Protein AF-A0A2V5MXQ3-F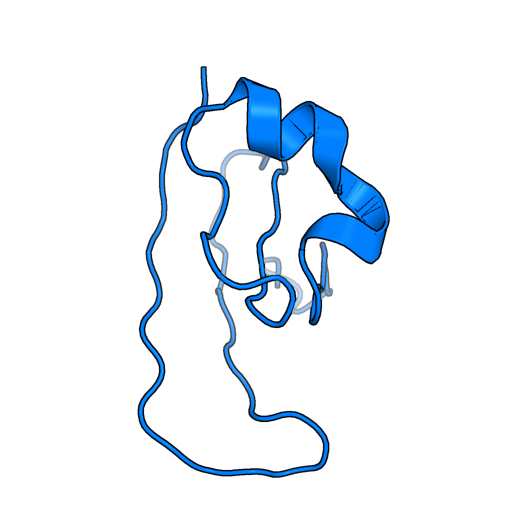1 (afdb_monomer)

Mean predicted aligned error: 2.62 Å

Secondary s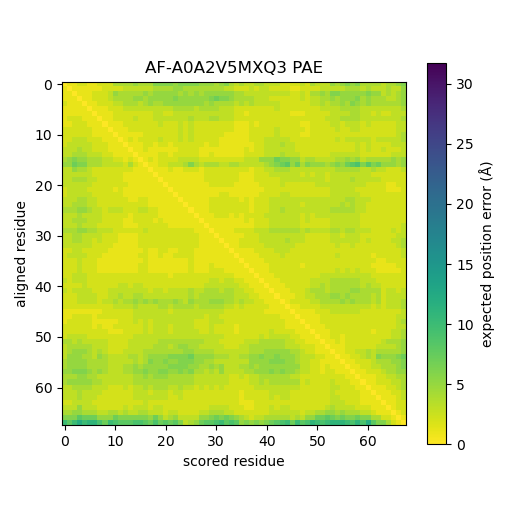tructure (DSSP, 8-state):
--TT-------SSTHHHHHHHHHHHT---SSTTS-----PPPSS--------GGG-------------

pLDDT: mean 95.36, std 2.13, range [82.81, 97.94]

Sequence (68 aa):
RDVNGAVIASNDDWKSAQQAAITATGFAPTNDSESAILTTLQAGNYTAIVSGKNGATGVGIVEIFIAP

Solvent-accessible surface area (backbone atoms only — not comparable to full-atom values): 4845 Å² total; per-residue (Å²): 52,46,86,86,66,47,80,83,79,87,60,57,39,27,62,80,82,44,39,72,66,40,50,72,55,73,73,53,73,92,51,68,75,40,58,55,85,87,81,89,78,75,96,76,65,70,50,91,83,87,77,48,73,96,75,46,85,81,92,81,86,88,86,86,80,86,71,129

Structure (mmCIF, N/CA/C/O backbone):
data_AF-A0A2V5MXQ3-F1
#
_entry.id   AF-A0A2V5MXQ3-F1
#
loop_
_atom_site.group_PDB
_atom_site.id
_atom_site.type_symbol
_atom_site.label_atom_id
_atom_site.label_alt_id
_atom_site.label_comp_id
_atom_site.label_asym_id
_atom_site.label_entity_id
_atom_site.label_seq_id
_atom_site.pdbx_PDB_ins_code
_atom_site.Cartn_x
_atom_site.Cartn_y
_atom_site.Cartn_z
_atom_site.occupancy
_atom_site.B_iso_or_equiv
_atom_site.auth_seq_id
_atom_site.auth_comp_id
_atom_site.auth_asym_id
_atom_site.auth_atom_id
_atom_site.pdbx_PDB_model_num
ATOM 1 N N . ARG A 1 1 ? -4.537 -5.564 -9.548 1.00 93.81 1 ARG A N 1
ATOM 2 C CA . ARG A 1 1 ? -5.341 -5.589 -10.793 1.00 93.81 1 ARG A CA 1
ATOM 3 C C . ARG A 1 1 ? -6.678 -6.258 -10.512 1.00 93.81 1 ARG A C 1
ATOM 5 O O . ARG A 1 1 ? -6.708 -7.100 -9.618 1.00 93.81 1 ARG A O 1
ATOM 12 N N . ASP A 1 2 ? -7.740 -5.859 -11.209 1.00 94.62 2 ASP A N 1
ATOM 13 C CA . ASP A 1 2 ? -9.048 -6.531 -11.157 1.00 94.62 2 ASP A CA 1
ATOM 14 C C . ASP A 1 2 ? -9.086 -7.786 -12.052 1.00 94.62 2 ASP A C 1
ATOM 16 O O . ASP A 1 2 ? -8.087 -8.142 -12.685 1.00 94.62 2 ASP A O 1
ATOM 20 N N . VAL A 1 3 ? -10.253 -8.436 -12.123 1.00 94.31 3 VAL A N 1
ATOM 21 C CA . VAL A 1 3 ? -10.493 -9.629 -12.955 1.00 94.31 3 VAL A CA 1
ATOM 22 C C . VAL A 1 3 ? -10.276 -9.388 -14.456 1.00 94.31 3 VAL A C 1
ATOM 24 O O . VAL A 1 3 ? -9.953 -10.323 -15.183 1.00 94.31 3 VAL A O 1
ATOM 27 N N . ASN A 1 4 ? -10.388 -8.142 -14.920 1.00 95.06 4 ASN A N 1
ATOM 28 C CA . ASN A 1 4 ? -10.158 -7.755 -16.313 1.00 95.06 4 ASN A CA 1
ATOM 29 C C . ASN A 1 4 ? -8.696 -7.349 -16.572 1.00 95.06 4 ASN A C 1
ATOM 31 O O . ASN A 1 4 ? -8.346 -6.936 -17.677 1.00 95.06 4 ASN A O 1
ATOM 35 N N . GLY A 1 5 ? -7.830 -7.434 -15.559 1.00 93.94 5 GLY A N 1
ATOM 36 C CA . GLY A 1 5 ? -6.435 -7.019 -15.643 1.00 93.94 5 GLY A CA 1
ATOM 37 C C . GLY A 1 5 ? -6.220 -5.506 -15.545 1.00 93.94 5 GLY A C 1
ATOM 38 O O . GLY A 1 5 ? -5.084 -5.059 -15.740 1.00 93.94 5 GLY A O 1
ATOM 39 N N . ALA A 1 6 ? -7.250 -4.724 -15.213 1.00 96.38 6 ALA A N 1
ATOM 40 C CA . ALA A 1 6 ? -7.149 -3.281 -15.036 1.00 96.38 6 ALA A CA 1
ATOM 41 C C . ALA A 1 6 ? -6.399 -2.931 -13.742 1.00 96.38 6 ALA A C 1
ATOM 43 O O . ALA A 1 6 ? -6.518 -3.607 -12.713 1.00 96.38 6 ALA A O 1
ATOM 44 N N . VAL A 1 7 ? -5.593 -1.867 -13.784 1.00 96.25 7 VAL A N 1
ATOM 45 C CA . VAL A 1 7 ? -4.915 -1.334 -12.597 1.00 96.25 7 VAL A CA 1
ATOM 46 C C . VAL A 1 7 ? -5.910 -0.491 -11.806 1.00 96.25 7 VAL A C 1
ATOM 48 O O . VAL A 1 7 ? -6.494 0.441 -12.343 1.00 96.25 7 VAL A O 1
ATOM 51 N N . ILE A 1 8 ? -6.089 -0.834 -10.531 1.00 95.81 8 ILE A N 1
ATOM 52 C CA . ILE A 1 8 ? -7.003 -0.134 -9.615 1.00 95.81 8 ILE A CA 1
ATOM 53 C C . ILE A 1 8 ? -6.255 0.983 -8.888 1.00 95.81 8 ILE A C 1
ATOM 55 O O . ILE A 1 8 ? -6.756 2.091 -8.751 1.00 95.81 8 ILE A O 1
ATOM 59 N N . ALA A 1 9 ? -5.043 0.677 -8.430 1.00 95.94 9 ALA A N 1
ATOM 60 C CA . ALA A 1 9 ? -4.156 1.599 -7.746 1.00 95.94 9 ALA A CA 1
ATOM 61 C C . ALA A 1 9 ? -2.706 1.117 -7.882 1.00 95.94 9 ALA A C 1
ATOM 63 O O . ALA A 1 9 ? -2.449 -0.077 -8.077 1.00 95.94 9 ALA A O 1
ATOM 64 N N . SER A 1 10 ? -1.776 2.057 -7.763 1.00 96.06 10 SER A N 1
ATOM 65 C CA . SER A 1 10 ? -0.333 1.830 -7.702 1.00 96.06 10 SER A CA 1
ATOM 66 C C . SER A 1 10 ? 0.285 2.889 -6.800 1.00 96.06 10 SER A C 1
ATOM 68 O O . SER A 1 10 ? -0.143 4.042 -6.836 1.00 96.06 10 SER A O 1
ATOM 70 N N . ASN A 1 11 ? 1.292 2.512 -6.026 1.00 97.00 11 ASN A N 1
ATOM 71 C CA . ASN A 1 11 ? 2.036 3.420 -5.167 1.00 97.00 11 ASN A CA 1
ATOM 72 C C . ASN A 1 11 ? 3.495 2.939 -5.112 1.00 97.00 11 ASN A C 1
ATOM 74 O O . ASN A 1 11 ? 3.733 1.742 -5.253 1.00 97.00 11 ASN A O 1
ATOM 78 N N . ASP A 1 12 ? 4.424 3.875 -4.958 1.00 95.75 12 ASP A N 1
ATOM 79 C CA . ASP A 1 12 ? 5.863 3.642 -4.807 1.00 95.75 12 ASP A CA 1
ATOM 80 C C . ASP A 1 12 ? 6.321 4.213 -3.454 1.00 95.75 12 ASP A C 1
ATOM 82 O O . ASP A 1 12 ? 6.827 3.460 -2.631 1.00 95.75 12 ASP A O 1
ATOM 86 N N . ASP A 1 13 ? 5.983 5.482 -3.175 1.00 96.69 13 ASP A N 1
ATOM 87 C CA . ASP A 1 13 ? 6.188 6.161 -1.887 1.00 96.69 13 ASP A CA 1
ATOM 88 C C . ASP A 1 13 ? 4.840 6.430 -1.180 1.00 96.69 13 ASP A C 1
ATOM 90 O O . ASP A 1 13 ? 4.045 7.269 -1.631 1.00 96.69 13 ASP A O 1
ATOM 94 N N . TRP A 1 14 ? 4.548 5.756 -0.061 1.00 96.94 14 TRP A N 1
ATOM 95 C CA . TRP A 1 14 ? 3.199 5.727 0.534 1.00 96.94 14 TRP A CA 1
ATOM 96 C C . TRP A 1 14 ? 2.626 7.107 0.886 1.00 96.94 14 TRP A C 1
ATOM 98 O O . TRP A 1 14 ? 1.411 7.331 0.797 1.00 96.94 14 TRP A O 1
ATOM 108 N N . LYS A 1 15 ? 3.494 8.061 1.243 1.00 97.50 15 LYS A N 1
ATOM 109 C CA . LYS A 1 15 ? 3.089 9.428 1.598 1.00 97.50 15 LYS A CA 1
ATOM 110 C C . LYS A 1 15 ? 2.632 10.267 0.403 1.00 97.50 15 LYS A C 1
ATOM 112 O O . LYS A 1 15 ? 1.948 11.265 0.604 1.00 97.50 15 LYS A O 1
ATOM 117 N N . SER A 1 16 ? 2.958 9.863 -0.825 1.00 96.31 16 SER A N 1
ATOM 118 C CA . SER A 1 16 ? 2.713 10.654 -2.040 1.00 96.31 16 SER A CA 1
ATOM 119 C C . SER A 1 16 ? 1.235 10.940 -2.332 1.00 96.31 16 SER A C 1
ATOM 121 O O . SER A 1 16 ? 0.928 11.955 -2.953 1.00 96.31 16 SER A O 1
ATOM 123 N N . ALA A 1 17 ? 0.318 10.072 -1.887 1.00 91.50 17 ALA A N 1
ATOM 124 C CA . ALA A 1 17 ? -1.104 10.188 -2.221 1.00 91.50 17 ALA A CA 1
ATOM 125 C C . ALA A 1 17 ? -2.056 10.022 -1.029 1.00 91.50 17 ALA A C 1
ATOM 127 O O . ALA A 1 17 ? -3.090 10.683 -0.974 1.00 91.50 17 ALA A O 1
ATOM 128 N N . GLN A 1 18 ? -1.747 9.133 -0.080 1.00 96.44 18 GLN A N 1
ATOM 129 C CA . GLN A 1 18 ? -2.721 8.674 0.920 1.00 96.44 18 GLN A CA 1
ATOM 130 C C . GLN A 1 18 ? -2.209 8.792 2.361 1.00 96.44 18 GLN A C 1
ATOM 132 O O . GLN A 1 18 ? -2.739 8.124 3.247 1.00 96.44 18 GLN A O 1
ATOM 137 N N . GLN A 1 19 ? -1.210 9.649 2.617 1.00 97.44 19 GLN A N 1
ATOM 138 C CA . GLN A 1 19 ? -0.518 9.732 3.909 1.00 97.44 19 GLN A CA 1
ATOM 139 C C . GLN A 1 19 ? -1.476 9.792 5.104 1.00 97.44 19 GLN A C 1
ATOM 141 O O . GLN A 1 19 ? -1.387 8.958 6.002 1.00 97.44 19 GLN A O 1
ATOM 146 N N . ALA A 1 20 ? -2.391 10.766 5.127 1.00 97.94 20 ALA A N 1
ATOM 147 C CA . ALA A 1 20 ? -3.280 10.974 6.270 1.00 97.94 20 ALA A CA 1
ATOM 148 C C . ALA A 1 20 ? -4.206 9.770 6.511 1.00 97.94 20 ALA A C 1
ATOM 150 O O . ALA A 1 20 ? -4.345 9.319 7.645 1.00 97.94 20 ALA A O 1
ATOM 151 N N . ALA A 1 21 ? -4.787 9.216 5.443 1.00 97.19 21 ALA A N 1
ATOM 152 C CA . ALA A 1 21 ? -5.703 8.082 5.530 1.00 97.19 21 ALA A CA 1
ATOM 153 C C . ALA A 1 21 ? -4.979 6.799 5.962 1.00 97.19 21 ALA A C 1
ATOM 155 O O . ALA A 1 21 ? -5.435 6.124 6.876 1.00 97.19 21 ALA A O 1
ATOM 156 N N . ILE A 1 22 ? -3.813 6.504 5.378 1.00 97.38 22 ILE A N 1
ATOM 157 C CA . ILE A 1 22 ? -2.986 5.350 5.759 1.00 97.38 22 ILE A CA 1
ATOM 158 C C . ILE A 1 22 ? -2.501 5.486 7.208 1.00 97.38 22 ILE A C 1
ATOM 160 O O . ILE A 1 22 ? -2.575 4.521 7.964 1.00 97.38 22 ILE A O 1
ATOM 164 N N . THR A 1 23 ? -2.092 6.686 7.633 1.00 97.69 23 THR A N 1
ATOM 165 C CA . THR A 1 23 ? -1.707 6.954 9.032 1.00 97.69 23 THR A CA 1
A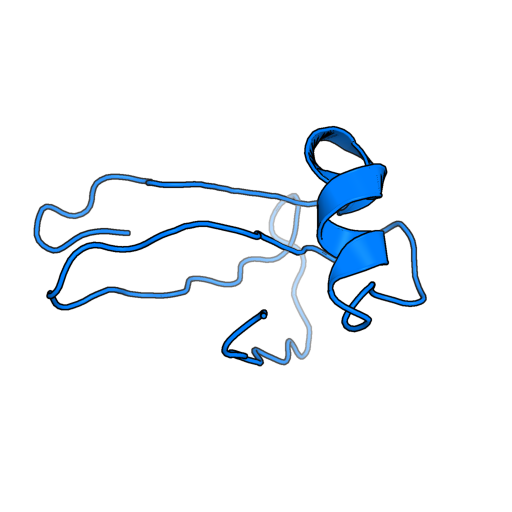TOM 166 C C . THR A 1 23 ? -2.855 6.653 9.992 1.00 97.69 23 THR A C 1
ATOM 168 O O . THR A 1 23 ? -2.640 6.021 11.023 1.00 97.69 23 THR A O 1
ATOM 171 N N . ALA A 1 24 ? -4.081 7.039 9.633 1.00 97.62 24 ALA A N 1
ATOM 172 C CA . ALA A 1 24 ? -5.262 6.787 10.452 1.00 97.62 24 ALA A CA 1
ATOM 173 C C . ALA A 1 24 ? -5.588 5.289 10.622 1.00 97.62 24 ALA A C 1
ATOM 175 O O . ALA A 1 24 ? -6.220 4.928 11.610 1.00 97.62 24 ALA A O 1
ATOM 176 N N . THR A 1 25 ? -5.131 4.413 9.715 1.00 96.69 25 THR A N 1
ATOM 177 C CA . THR A 1 25 ? -5.337 2.956 9.844 1.00 96.69 25 THR A CA 1
ATOM 178 C C . THR A 1 25 ? -4.471 2.301 10.921 1.00 96.69 25 THR A C 1
ATOM 180 O O . THR A 1 25 ? -4.771 1.191 11.346 1.00 96.69 25 THR A O 1
ATOM 183 N N . GLY A 1 26 ? -3.373 2.947 11.331 1.00 96.38 26 GLY A N 1
ATOM 184 C CA . GLY A 1 26 ? -2.350 2.342 12.191 1.00 96.38 26 GLY A CA 1
ATOM 185 C C . GLY A 1 26 ? -1.369 1.402 11.474 1.00 96.38 26 GLY A C 1
ATOM 186 O O . GLY A 1 26 ? -0.420 0.949 12.104 1.00 96.38 26 GLY A O 1
ATOM 187 N N . PHE A 1 27 ? -1.538 1.155 10.169 1.00 95.81 27 PHE A N 1
ATOM 188 C CA . PHE A 1 27 ? -0.654 0.317 9.340 1.00 95.81 27 PHE A CA 1
ATOM 189 C C . PHE A 1 27 ? 0.285 1.139 8.444 1.00 95.81 27 PHE A C 1
ATOM 191 O O . PHE A 1 27 ? 0.661 0.706 7.356 1.00 95.81 27 PHE A O 1
ATOM 198 N N . ALA A 1 28 ? 0.631 2.360 8.857 1.00 96.62 28 ALA A N 1
ATOM 199 C CA . ALA A 1 28 ? 1.551 3.184 8.086 1.00 96.62 28 ALA A CA 1
ATOM 200 C C . ALA A 1 28 ? 2.953 2.547 8.042 1.00 96.62 28 ALA A C 1
ATOM 202 O O . ALA A 1 28 ? 3.493 2.227 9.106 1.00 96.62 28 ALA A O 1
ATOM 203 N N . PRO A 1 29 ? 3.560 2.404 6.848 1.00 96.56 29 PRO A N 1
ATOM 204 C CA . PRO A 1 29 ? 4.946 1.977 6.734 1.00 96.56 29 PRO A CA 1
ATOM 205 C C . PRO A 1 29 ? 5.887 2.937 7.468 1.00 96.56 29 PRO A C 1
ATOM 207 O O . PRO A 1 29 ? 5.640 4.145 7.548 1.00 96.56 29 PRO A O 1
ATOM 210 N N . THR A 1 30 ? 6.984 2.403 8.006 1.00 96.38 30 THR A N 1
ATOM 211 C CA . THR A 1 30 ? 7.958 3.219 8.754 1.00 96.38 30 THR A CA 1
ATOM 212 C C . THR A 1 30 ? 8.946 3.930 7.836 1.00 96.38 30 THR A C 1
ATOM 214 O O . THR A 1 30 ? 9.463 4.985 8.204 1.00 96.38 30 THR A O 1
ATOM 217 N N . ASN A 1 31 ? 9.194 3.378 6.645 1.00 96.38 31 ASN A N 1
ATOM 218 C CA . ASN A 1 31 ? 10.053 3.980 5.638 1.00 96.38 31 ASN A CA 1
ATOM 219 C C . ASN A 1 31 ? 9.204 4.695 4.579 1.00 96.38 31 ASN A C 1
ATOM 221 O O . ASN A 1 31 ? 8.250 4.144 4.035 1.00 96.38 31 ASN A O 1
ATOM 225 N N . ASP A 1 32 ? 9.560 5.939 4.271 1.00 96.94 32 ASP A N 1
ATOM 226 C CA . ASP A 1 32 ? 8.819 6.780 3.327 1.00 96.94 32 ASP A CA 1
ATOM 227 C C . ASP A 1 32 ? 8.865 6.257 1.883 1.00 96.94 32 ASP A C 1
ATOM 229 O O . ASP A 1 32 ? 7.951 6.552 1.115 1.00 96.94 32 ASP A O 1
ATOM 233 N N . SER A 1 33 ? 9.878 5.451 1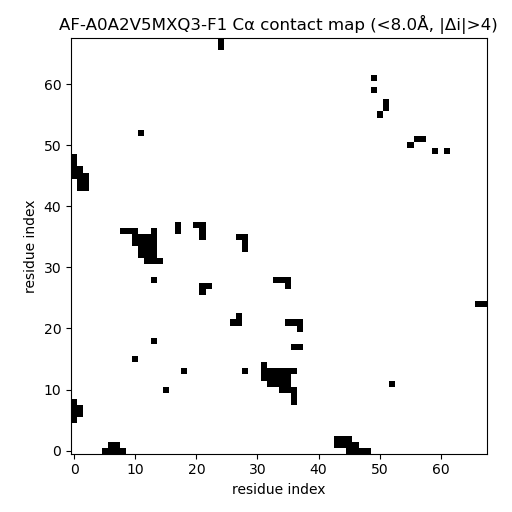.542 1.00 95.38 33 SER A N 1
ATOM 234 C CA . SER A 1 33 ? 10.017 4.785 0.238 1.00 95.38 33 SER A CA 1
ATOM 235 C C . SER A 1 33 ? 9.339 3.416 0.152 1.00 95.38 33 SER A C 1
ATOM 237 O O . SER A 1 33 ? 9.548 2.684 -0.813 1.00 95.38 33 SER A O 1
ATOM 239 N N . GLU A 1 34 ? 8.568 3.024 1.166 1.00 96.56 34 GLU A N 1
ATOM 240 C CA . GLU A 1 34 ? 7.713 1.844 1.069 1.00 96.56 34 GLU A CA 1
ATOM 241 C C . GLU A 1 34 ? 6.390 2.186 0.391 1.00 96.56 34 GLU A C 1
ATOM 243 O O . GLU A 1 34 ? 5.820 3.265 0.571 1.00 96.56 34 GLU A O 1
ATOM 248 N N . SER A 1 35 ? 5.871 1.224 -0.362 1.00 96.62 35 SER A N 1
ATOM 249 C CA . SER A 1 35 ? 4.596 1.354 -1.050 1.00 96.62 35 SER A CA 1
ATOM 250 C C . SER A 1 35 ? 3.453 0.916 -0.142 1.00 96.62 35 SER A C 1
ATOM 252 O O . SER A 1 35 ? 3.497 -0.158 0.454 1.00 96.62 35 SER A O 1
ATOM 25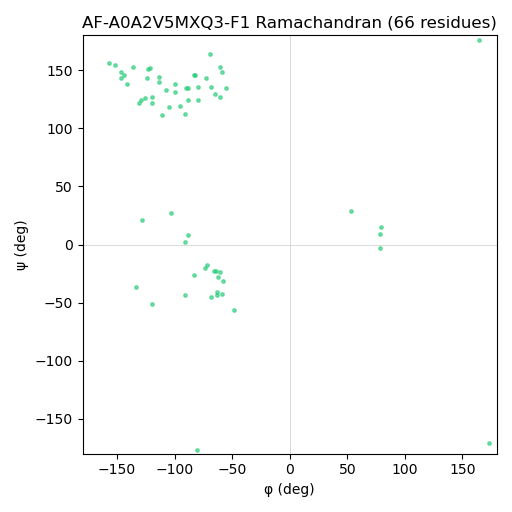4 N N . ALA A 1 36 ? 2.378 1.701 -0.100 1.00 97.00 36 ALA A N 1
ATOM 255 C CA . ALA A 1 36 ? 1.124 1.284 0.518 1.00 97.00 36 ALA A CA 1
ATOM 256 C C . ALA A 1 36 ? -0.075 1.828 -0.261 1.00 97.00 36 ALA A C 1
ATOM 258 O O . ALA A 1 36 ? -0.033 2.916 -0.838 1.00 97.00 36 ALA A O 1
ATOM 259 N N . ILE A 1 37 ? -1.145 1.038 -0.292 1.00 97.19 37 ILE A N 1
ATOM 260 C CA . ILE A 1 37 ? -2.397 1.360 -0.973 1.00 97.19 37 ILE A CA 1
ATOM 261 C C . ILE A 1 37 ? -3.529 1.092 0.009 1.00 97.19 37 ILE A C 1
ATOM 263 O O . ILE A 1 37 ? -3.707 -0.040 0.453 1.00 97.19 37 ILE A O 1
ATOM 267 N N . LEU A 1 38 ? -4.325 2.120 0.299 1.00 97.19 38 LEU A N 1
ATOM 268 C CA . LEU A 1 38 ? -5.587 1.972 1.021 1.00 97.19 38 LEU A CA 1
ATOM 269 C C . LEU A 1 38 ? -6.738 2.106 0.029 1.00 97.19 38 LEU A C 1
ATOM 271 O O . LEU A 1 38 ? -6.891 3.141 -0.617 1.00 97.19 38 LEU A O 1
ATOM 275 N N . THR A 1 39 ? -7.551 1.068 -0.131 1.00 96.12 39 THR A N 1
ATOM 276 C CA . THR A 1 39 ? -8.678 1.118 -1.065 1.00 96.12 39 THR A CA 1
ATOM 277 C C . THR A 1 39 ? -9.814 0.209 -0.624 1.00 96.12 39 THR A C 1
ATOM 279 O O . THR A 1 39 ? -9.597 -0.780 0.075 1.00 96.12 39 THR A O 1
ATOM 282 N N . THR A 1 40 ? -11.028 0.539 -1.052 1.00 95.19 40 THR A N 1
ATOM 283 C CA . THR A 1 40 ? -12.205 -0.309 -0.876 1.00 95.19 40 THR A CA 1
ATOM 284 C C . THR A 1 40 ? -12.396 -1.140 -2.135 1.00 95.19 40 THR A C 1
ATOM 286 O O . THR A 1 40 ? -12.608 -0.599 -3.221 1.00 95.19 40 THR A O 1
ATOM 289 N N . LEU A 1 41 ? -12.348 -2.460 -1.991 1.00 94.25 41 LEU A N 1
ATOM 290 C CA . LEU A 1 41 ? -12.600 -3.393 -3.083 1.00 94.25 41 LEU A CA 1
ATOM 291 C C . LEU A 1 41 ? -14.034 -3.917 -2.993 1.00 94.25 41 LEU A C 1
ATOM 293 O O . LEU A 1 41 ? -14.527 -4.230 -1.911 1.00 94.25 41 LEU A O 1
ATOM 297 N N . GLN A 1 42 ? -14.702 -4.015 -4.140 1.00 94.38 42 GLN A N 1
ATOM 298 C CA . GLN A 1 42 ? -15.938 -4.791 -4.235 1.00 94.38 42 GLN A CA 1
ATOM 299 C C . GLN A 1 42 ? -15.614 -6.283 -4.094 1.00 94.38 42 GLN A C 1
ATOM 301 O O . GLN A 1 42 ? -14.463 -6.692 -4.234 1.00 94.38 42 GLN A O 1
ATOM 306 N N . ALA A 1 43 ? -16.622 -7.114 -3.832 1.00 94.62 43 ALA A N 1
ATOM 307 C CA . ALA A 1 43 ? -16.414 -8.557 -3.810 1.00 94.62 43 ALA A CA 1
ATOM 308 C C . ALA A 1 43 ? -15.919 -9.044 -5.184 1.00 94.62 43 ALA A C 1
ATOM 310 O O . ALA A 1 43 ? -16.536 -8.768 -6.213 1.00 94.62 43 ALA A O 1
ATOM 311 N N . GLY A 1 44 ? -14.805 -9.772 -5.198 1.00 94.44 44 GLY A N 1
ATOM 312 C CA . GLY A 1 44 ? -14.194 -10.255 -6.428 1.00 94.44 44 GLY A CA 1
ATOM 313 C C 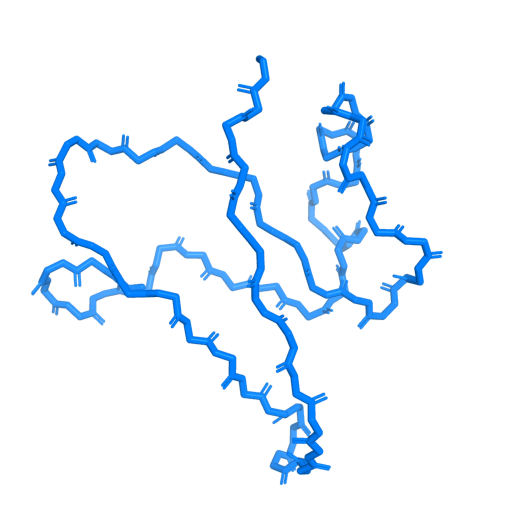. GLY A 1 44 ? -12.758 -10.720 -6.226 1.00 94.44 44 GLY A C 1
ATOM 314 O O . GLY A 1 44 ? -12.193 -10.604 -5.139 1.00 94.44 44 GLY A O 1
ATOM 315 N N . ASN A 1 45 ? -12.172 -11.247 -7.299 1.00 96.12 45 ASN A N 1
ATOM 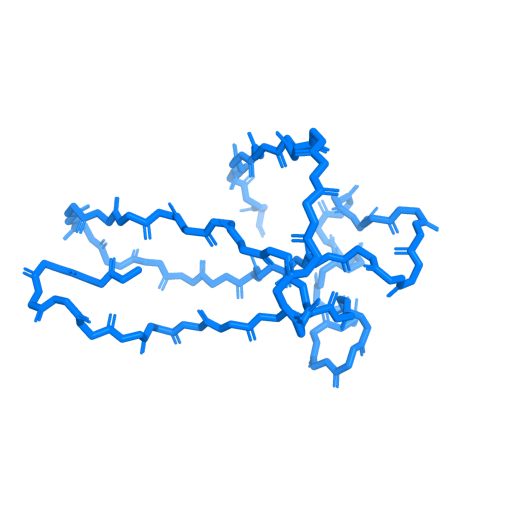316 C CA . ASN A 1 45 ? -10.787 -11.701 -7.307 1.00 96.12 45 ASN A CA 1
ATOM 317 C C . ASN A 1 45 ? -9.857 -10.561 -7.725 1.00 96.12 45 ASN A C 1
ATOM 319 O O . ASN A 1 45 ? -10.106 -9.877 -8.720 1.00 96.12 45 ASN A O 1
ATOM 323 N N . TYR A 1 46 ? -8.755 -10.412 -6.994 1.00 96.50 46 TYR A N 1
ATOM 324 C CA . TYR A 1 46 ? -7.754 -9.382 -7.236 1.00 96.50 46 TYR A CA 1
ATOM 325 C C . TYR A 1 46 ? -6.346 -9.952 -7.131 1.00 96.50 46 TYR A C 1
ATOM 327 O O . TYR A 1 46 ? -6.087 -10.901 -6.394 1.00 96.50 46 TYR A O 1
ATOM 335 N N . THR A 1 47 ? -5.418 -9.326 -7.847 1.00 95.94 47 THR A N 1
ATOM 336 C CA . THR A 1 47 ? -3.990 -9.655 -7.777 1.00 95.94 47 THR A CA 1
ATOM 337 C C . THR A 1 47 ? -3.202 -8.442 -7.306 1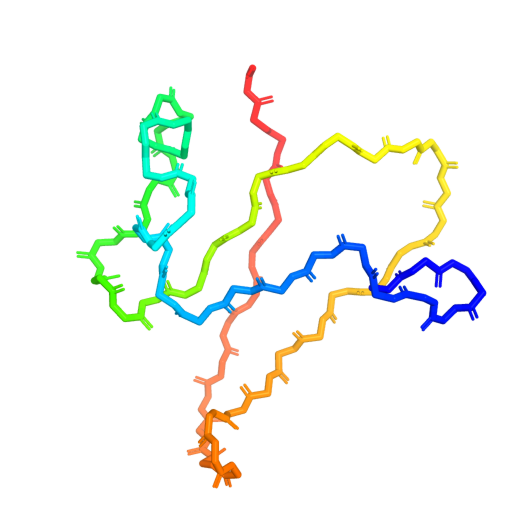.00 95.94 47 THR A C 1
ATOM 339 O O . THR A 1 47 ? -3.242 -7.391 -7.959 1.00 95.94 47 THR A O 1
ATOM 342 N N . ALA A 1 48 ? -2.472 -8.595 -6.201 1.00 95.44 48 ALA A N 1
ATOM 343 C CA . ALA A 1 48 ? -1.414 -7.675 -5.801 1.00 95.44 48 ALA A CA 1
ATOM 344 C C . ALA A 1 48 ? -0.143 -7.989 -6.604 1.00 95.44 48 ALA A C 1
ATOM 346 O O . ALA A 1 48 ? 0.201 -9.154 -6.793 1.00 95.44 48 ALA A O 1
ATOM 347 N N . ILE A 1 49 ? 0.528 -6.956 -7.112 1.00 95.38 49 ILE A N 1
ATOM 348 C CA . ILE A 1 49 ? 1.752 -7.090 -7.907 1.00 95.38 49 ILE A CA 1
ATOM 349 C C . ILE A 1 49 ? 2.817 -6.225 -7.246 1.00 95.38 49 ILE A C 1
ATOM 351 O O . ILE A 1 49 ? 2.590 -5.033 -7.056 1.00 95.38 49 ILE A O 1
ATOM 355 N N . VAL A 1 50 ? 3.968 -6.823 -6.944 1.00 95.00 50 VAL A N 1
ATOM 356 C CA . VAL A 1 50 ? 5.173 -6.108 -6.514 1.00 95.00 50 VAL A CA 1
ATOM 357 C C . VAL A 1 50 ? 6.187 -6.143 -7.642 1.00 95.00 50 VAL A C 1
ATOM 359 O O . VAL A 1 50 ? 6.443 -7.191 -8.234 1.00 95.00 50 VAL A O 1
ATOM 362 N N . SER A 1 51 ? 6.764 -4.986 -7.934 1.00 95.56 51 SER A N 1
ATOM 363 C CA . SER A 1 51 ? 7.810 -4.823 -8.936 1.00 95.56 51 SE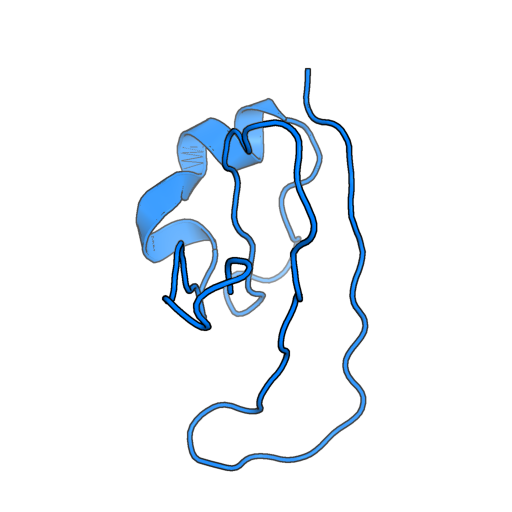R A CA 1
ATOM 364 C C . SER A 1 51 ? 8.834 -3.824 -8.430 1.00 95.56 51 SER A C 1
ATOM 366 O O . SER A 1 51 ? 8.449 -2.784 -7.900 1.00 95.56 51 SER A O 1
ATOM 368 N N . GLY A 1 52 ? 10.121 -4.098 -8.629 1.00 95.62 52 GLY A N 1
ATOM 369 C CA . GLY A 1 52 ? 11.152 -3.125 -8.294 1.00 95.62 52 GLY A CA 1
ATOM 370 C C . GLY A 1 52 ? 11.110 -1.914 -9.224 1.00 95.62 52 GLY A C 1
ATOM 371 O O . GLY A 1 52 ? 11.000 -2.046 -10.449 1.00 95.62 52 GLY A O 1
ATOM 372 N N . LYS A 1 53 ? 11.225 -0.721 -8.635 1.00 93.19 53 LYS A N 1
ATOM 373 C CA . LYS A 1 53 ? 11.316 0.547 -9.362 1.00 93.19 53 LYS A CA 1
ATOM 374 C C . LYS A 1 53 ? 12.468 0.498 -10.364 1.00 93.19 53 LYS A C 1
ATOM 376 O O . LYS A 1 53 ? 13.563 0.045 -10.038 1.00 93.19 53 LYS A O 1
ATOM 381 N N . ASN A 1 54 ? 12.219 0.955 -11.591 1.00 94.00 54 ASN A N 1
ATOM 382 C CA . ASN A 1 54 ? 13.204 0.973 -12.680 1.00 94.00 54 ASN A CA 1
ATOM 383 C C . ASN A 1 54 ? 13.878 -0.390 -12.954 1.00 94.00 54 ASN A C 1
ATOM 385 O O . ASN A 1 54 ? 15.020 -0.435 -13.404 1.00 94.00 54 ASN A O 1
ATOM 389 N N . GLY A 1 55 ? 13.187 -1.503 -12.679 1.00 93.25 55 GLY A N 1
ATOM 390 C CA . GLY A 1 55 ? 13.718 -2.850 -12.909 1.00 93.25 55 GLY A CA 1
ATOM 391 C C . GLY A 1 55 ? 14.693 -3.342 -11.837 1.00 93.25 55 GLY A C 1
ATOM 392 O O . GLY A 1 55 ? 15.393 -4.326 -12.068 1.00 93.25 55 GLY A O 1
ATOM 393 N N . ALA A 1 56 ? 14.750 -2.685 -10.674 1.00 95.56 56 ALA A N 1
ATOM 394 C CA . ALA A 1 56 ? 15.517 -3.178 -9.538 1.00 95.56 56 ALA A CA 1
ATOM 395 C C . ALA A 1 56 ? 15.019 -4.561 -9.074 1.00 95.56 56 ALA A C 1
ATOM 397 O O . ALA A 1 56 ? 13.846 -4.910 -9.218 1.00 95.56 56 ALA A O 1
ATOM 398 N N . THR A 1 57 ? 15.914 -5.345 -8.479 1.00 95.12 57 THR A N 1
ATOM 399 C CA . THR A 1 57 ? 15.614 -6.686 -7.961 1.00 95.12 57 THR A CA 1
ATOM 400 C C . THR A 1 57 ? 15.946 -6.780 -6.481 1.00 95.12 57 THR A C 1
ATOM 402 O O . THR A 1 57 ? 16.881 -6.134 -6.012 1.00 95.12 57 THR A O 1
ATOM 405 N N . GLY A 1 58 ? 15.230 -7.636 -5.758 1.00 93.12 58 GLY A N 1
ATOM 406 C CA . GLY A 1 58 ? 15.454 -7.883 -4.340 1.00 93.12 58 GLY A CA 1
ATOM 407 C C . GLY A 1 58 ? 14.376 -8.789 -3.758 1.00 93.12 58 GLY A C 1
ATOM 408 O O . GLY A 1 58 ? 13.561 -9.350 -4.492 1.00 93.12 58 GLY A O 1
ATOM 409 N N . VAL A 1 59 ? 14.372 -8.919 -2.434 1.00 94.19 59 VAL A N 1
ATOM 410 C CA . VAL A 1 59 ? 13.297 -9.597 -1.703 1.00 94.19 59 VAL A CA 1
ATOM 411 C C . VAL A 1 59 ? 12.214 -8.571 -1.386 1.00 94.19 59 VAL A C 1
ATOM 413 O O . VAL A 1 59 ? 12.503 -7.545 -0.778 1.00 94.19 59 VAL A O 1
ATOM 416 N N . GLY A 1 60 ? 10.981 -8.851 -1.803 1.00 91.69 60 GLY A N 1
ATOM 417 C CA . GLY A 1 60 ? 9.800 -8.065 -1.452 1.00 91.69 60 GLY A CA 1
ATOM 418 C C . GLY A 1 60 ? 8.858 -8.879 -0.573 1.00 91.69 60 GLY A C 1
ATOM 419 O O . GLY A 1 60 ? 8.721 -10.088 -0.765 1.00 91.69 60 GLY A O 1
ATOM 420 N N . ILE A 1 61 ? 8.204 -8.212 0.373 1.00 93.94 61 ILE A N 1
ATOM 421 C CA . ILE A 1 61 ? 7.154 -8.787 1.214 1.00 93.94 61 ILE A CA 1
ATOM 422 C C . ILE A 1 61 ? 5.841 -8.094 0.848 1.00 93.94 61 ILE A C 1
ATOM 424 O O . ILE A 1 61 ? 5.819 -6.895 0.581 1.00 93.94 61 ILE A O 1
ATOM 428 N N . VAL A 1 62 ? 4.756 -8.867 0.795 1.00 95.25 62 VAL A N 1
ATOM 429 C CA . VAL A 1 62 ? 3.398 -8.353 0.599 1.00 95.25 62 VAL A CA 1
ATOM 430 C C . VAL A 1 62 ? 2.570 -8.738 1.803 1.00 95.25 62 VAL A C 1
ATOM 432 O O . VAL A 1 62 ? 2.473 -9.918 2.136 1.00 95.25 62 VAL A O 1
ATOM 435 N N . GLU A 1 63 ? 1.929 -7.743 2.396 1.00 95.44 63 GLU A N 1
ATOM 436 C CA . GLU A 1 63 ? 0.988 -7.916 3.491 1.00 95.44 63 GLU A CA 1
ATOM 437 C C . GLU A 1 63 ? -0.348 -7.281 3.103 1.00 95.44 63 GLU A C 1
ATOM 439 O O . GLU A 1 63 ? -0.398 -6.274 2.394 1.00 95.44 63 GLU A O 1
ATOM 444 N N . ILE A 1 64 ? -1.446 -7.908 3.523 1.00 95.12 64 ILE A N 1
ATOM 445 C CA . ILE A 1 64 ? -2.805 -7.447 3.236 1.00 95.12 64 ILE A CA 1
ATOM 446 C C . ILE A 1 64 ? -3.558 -7.394 4.558 1.00 95.12 64 ILE A C 1
ATOM 448 O O . ILE A 1 64 ? -3.661 -8.398 5.262 1.00 95.12 64 ILE A O 1
ATOM 452 N N . PHE A 1 65 ? -4.107 -6.222 4.861 1.00 94.94 65 PHE A N 1
ATOM 453 C CA . PHE A 1 65 ? -4.838 -5.953 6.093 1.00 94.94 65 PHE A CA 1
ATOM 454 C C . PHE A 1 65 ? -6.262 -5.498 5.782 1.00 94.94 65 PHE A C 1
ATOM 456 O O . PHE A 1 65 ? -6.523 -4.881 4.749 1.00 94.94 65 PHE A O 1
ATOM 463 N N . ILE A 1 66 ? -7.176 -5.768 6.712 1.00 94.69 66 ILE A N 1
ATOM 464 C CA . ILE A 1 66 ? -8.478 -5.103 6.753 1.00 94.69 66 ILE A CA 1
ATOM 465 C C . ILE A 1 66 ? -8.301 -3.874 7.647 1.00 94.69 66 ILE A C 1
ATOM 467 O O . ILE A 1 66 ? -8.049 -4.015 8.843 1.00 94.69 66 ILE A O 1
ATOM 471 N N . ALA A 1 67 ? -8.384 -2.684 7.055 1.00 90.62 67 ALA A N 1
ATOM 472 C CA . ALA A 1 67 ? -8.359 -1.427 7.795 1.00 90.62 67 ALA A CA 1
ATOM 473 C C . ALA A 1 67 ? -9.760 -1.101 8.362 1.00 90.62 67 ALA A C 1
ATOM 475 O O . ALA A 1 67 ? -10.752 -1.454 7.715 1.00 90.62 67 ALA A O 1
ATOM 476 N N . PRO A 1 68 ? -9.839 -0.475 9.551 1.00 82.81 68 PRO A N 1
ATOM 477 C CA . PRO A 1 68 ? -11.096 -0.040 10.161 1.00 82.81 68 PRO A CA 1
ATOM 478 C C . PRO A 1 68 ? -11.775 1.117 9.413 1.00 82.81 68 PRO A C 1
ATOM 480 O O . PRO A 1 68 ? -11.077 1.865 8.688 1.00 82.81 68 PRO A O 1
#

Foldseek 3Di:
DFPVPDDPDWFQFCCPPQVVVCVVQVNDDPDRRDGDDDDDDDPGDDDDDDADDPRDDDDDDDDDDDGD

Radius of gyration: 12.6 Å; Cα contacts (8 Å, |Δi|>4): 62; chains: 1; bounding box: 32×23×28 Å